Protein AF-A0A821W401-F1 (afdb_monomer_lite)

Structure (mmCIF, N/CA/C/O backbone):
data_AF-A0A821W401-F1
#
_entry.id   AF-A0A821W401-F1
#
loop_
_atom_site.group_PDB
_atom_site.id
_atom_site.type_symbol
_atom_site.label_atom_id
_atom_site.label_alt_id
_atom_site.label_comp_id
_atom_site.label_asym_id
_atom_site.label_entity_id
_atom_site.label_seq_id
_atom_site.pdbx_PDB_ins_code
_atom_site.Cartn_x
_atom_site.Cartn_y
_atom_site.Cartn_z
_atom_site.occupancy
_atom_site.B_iso_or_equiv
_atom_site.auth_seq_id
_atom_site.auth_comp_id
_atom_site.auth_asym_id
_atom_site.auth_atom_id
_atom_site.pdbx_PDB_model_num
ATOM 1 N N . MET A 1 1 ? 10.409 8.980 1.137 1.00 57.88 1 MET A N 1
ATOM 2 C CA . MET A 1 1 ? 9.090 8.854 1.792 1.00 57.88 1 MET A CA 1
ATOM 3 C C . MET A 1 1 ? 8.056 8.660 0.695 1.00 57.88 1 MET A C 1
ATOM 5 O O . MET A 1 1 ? 8.040 9.465 -0.222 1.00 57.88 1 MET A O 1
ATOM 9 N N . THR A 1 2 ? 7.310 7.557 0.703 1.00 79.94 2 THR A N 1
ATOM 10 C CA . THR A 1 2 ? 6.372 7.176 -0.375 1.00 79.94 2 THR A CA 1
ATOM 11 C C . THR A 1 2 ? 4.943 7.090 0.163 1.00 79.94 2 THR A C 1
ATOM 13 O O . THR A 1 2 ? 4.754 7.003 1.376 1.00 79.94 2 THR A O 1
ATOM 16 N N . CYS A 1 3 ? 3.937 7.060 -0.717 1.00 83.00 3 CYS A N 1
ATOM 17 C CA . CYS A 1 3 ? 2.526 6.925 -0.327 1.0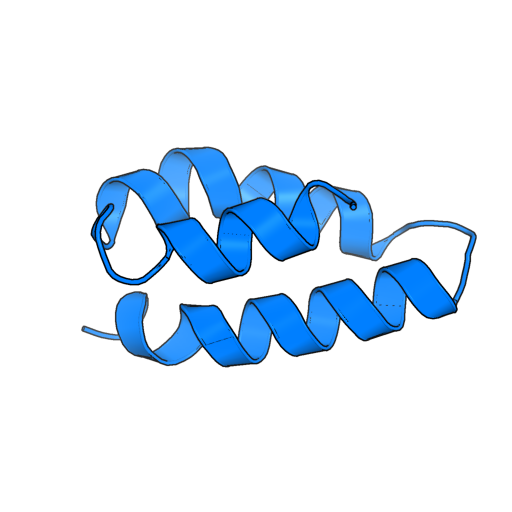0 83.00 3 CYS A CA 1
ATOM 18 C C . CYS A 1 3 ? 2.268 5.70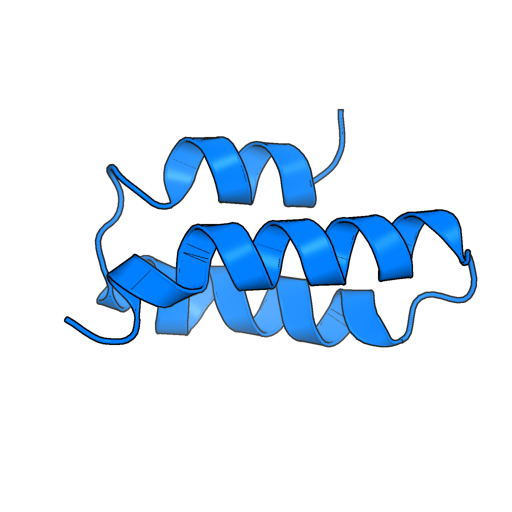3 0.574 1.00 83.00 3 CYS A C 1
ATOM 20 O O . CYS A 1 3 ? 1.481 5.783 1.508 1.00 83.00 3 CYS A O 1
ATOM 22 N N . LEU A 1 4 ? 2.988 4.597 0.357 1.00 86.00 4 LEU A N 1
ATOM 23 C CA . LEU A 1 4 ? 2.871 3.375 1.163 1.00 86.00 4 LEU A CA 1
ATOM 24 C C . LEU A 1 4 ? 3.285 3.577 2.631 1.00 86.00 4 LEU A C 1
ATOM 26 O O . LEU A 1 4 ? 2.676 3.000 3.525 1.00 86.00 4 LEU A O 1
ATOM 30 N N . PHE A 1 5 ? 4.275 4.437 2.901 1.00 86.06 5 PHE A N 1
ATOM 31 C CA . PHE A 1 5 ? 4.652 4.791 4.275 1.00 86.06 5 PHE A CA 1
ATOM 32 C C . PHE A 1 5 ? 3.568 5.612 4.975 1.00 86.06 5 PHE A C 1
ATOM 34 O O . PHE A 1 5 ? 3.306 5.389 6.153 1.00 86.06 5 PHE A O 1
ATOM 41 N N . ALA A 1 6 ? 2.934 6.539 4.252 1.00 85.50 6 ALA A N 1
ATOM 42 C CA . ALA A 1 6 ? 1.828 7.319 4.795 1.00 85.50 6 ALA A CA 1
ATOM 43 C C . ALA A 1 6 ? 0.627 6.418 5.118 1.00 85.50 6 ALA A C 1
ATOM 45 O O . ALA A 1 6 ? 0.050 6.545 6.189 1.00 85.50 6 ALA A O 1
ATOM 46 N N . ILE A 1 7 ? 0.306 5.461 4.240 1.00 87.38 7 ILE A N 1
ATOM 47 C CA . ILE A 1 7 ? -0.764 4.481 4.478 1.00 87.38 7 ILE A CA 1
ATOM 48 C C . ILE A 1 7 ? -0.474 3.637 5.723 1.00 87.38 7 ILE A C 1
ATOM 50 O O . ILE A 1 7 ? -1.377 3.424 6.522 1.00 87.38 7 ILE A O 1
ATOM 54 N N . ASN A 1 8 ? 0.777 3.222 5.944 1.00 85.62 8 ASN A N 1
ATOM 55 C CA . ASN A 1 8 ? 1.131 2.496 7.167 1.00 85.62 8 ASN A CA 1
ATOM 56 C C . ASN A 1 8 ? 0.919 3.349 8.428 1.00 85.62 8 ASN A C 1
ATOM 58 O O . ASN A 1 8 ? 0.363 2.865 9.401 1.00 85.62 8 ASN A O 1
ATOM 62 N N . ALA A 1 9 ? 1.316 4.624 8.409 1.00 85.06 9 ALA A N 1
ATOM 63 C CA . ALA A 1 9 ? 1.142 5.512 9.562 1.00 85.06 9 ALA A CA 1
ATOM 64 C C . ALA A 1 9 ? -0.328 5.893 9.825 1.00 85.06 9 ALA A C 1
ATOM 66 O O . ALA A 1 9 ? -0.698 6.186 10.959 1.00 85.06 9 ALA A O 1
ATOM 67 N N . LEU A 1 10 ? -1.156 5.925 8.777 1.00 83.38 10 LEU A N 1
ATOM 68 C CA . LEU A 1 10 ? -2.560 6.332 8.852 1.00 83.38 10 LEU A CA 1
ATOM 69 C C . LEU A 1 10 ? -3.532 5.151 9.015 1.00 83.38 10 LEU A C 1
ATOM 71 O O . LEU A 1 10 ? -4.701 5.383 9.311 1.00 83.38 10 LEU A O 1
ATOM 75 N N . GLY A 1 11 ? -3.076 3.906 8.850 1.00 77.81 11 GLY A N 1
ATOM 76 C CA . GLY A 1 11 ? -3.923 2.713 8.928 1.00 77.81 11 GLY A CA 1
ATOM 77 C C . GLY A 1 11 ? -4.623 2.552 10.281 1.00 77.81 11 GLY A C 1
ATOM 78 O O . GLY A 1 11 ? -5.841 2.442 10.329 1.00 77.81 11 GLY A O 1
ATOM 79 N N . GLU A 1 12 ? -3.886 2.607 11.389 1.00 76.56 12 GLU A N 1
ATOM 80 C CA . GLU A 1 12 ? -4.472 2.490 12.735 1.00 76.56 12 GLU A CA 1
ATOM 81 C C . GLU A 1 12 ? -5.460 3.622 13.097 1.00 76.56 12 GLU A C 1
ATOM 83 O O . GLU A 1 12 ? -6.561 3.315 13.558 1.00 76.56 12 GLU A O 1
ATOM 88 N N . PRO A 1 13 ? -5.147 4.921 12.895 1.00 82.12 13 PRO A N 1
ATOM 89 C CA . PRO A 1 13 ? -6.026 6.003 13.346 1.00 82.12 13 PRO A CA 1
ATOM 90 C C . PRO A 1 13 ? -7.227 6.290 12.433 1.00 82.12 13 PRO A C 1
ATOM 92 O O . PRO A 1 13 ? -8.194 6.896 12.893 1.00 82.12 13 PRO A O 1
ATOM 95 N N . CYS A 1 14 ? -7.189 5.922 11.147 1.00 81.81 14 CYS A N 1
ATOM 96 C CA . CYS A 1 14 ? -8.254 6.281 10.200 1.00 81.81 14 CYS A CA 1
ATOM 97 C C . CYS A 1 14 ? -9.443 5.304 10.181 1.00 81.81 14 CYS A C 1
ATOM 99 O O . CYS A 1 14 ? -10.491 5.645 9.634 1.00 81.81 14 CYS A O 1
ATOM 101 N N . GLY A 1 15 ? -9.314 4.117 10.777 1.00 81.69 15 GLY A N 1
ATOM 102 C CA . GLY A 1 15 ? -10.383 3.117 10.815 1.00 81.69 15 GLY A CA 1
ATOM 103 C C . GLY A 1 15 ? -10.681 2.446 9.463 1.00 81.69 15 GLY A C 1
ATOM 104 O O . GLY A 1 15 ? -10.211 2.853 8.398 1.00 81.69 15 GLY A O 1
ATOM 105 N N . GLN A 1 16 ? -11.483 1.380 9.513 1.00 85.31 16 GLN A N 1
ATOM 106 C CA . GLN A 1 16 ? -11.690 0.440 8.404 1.00 85.31 16 GLN A CA 1
ATOM 107 C C . GLN A 1 16 ? -12.282 1.086 7.139 1.00 85.31 16 GLN A C 1
ATOM 109 O O . GLN A 1 16 ? -11.825 0.793 6.034 1.00 85.31 16 GLN A O 1
ATOM 114 N N . GLU A 1 17 ? -13.259 1.991 7.272 1.00 86.25 17 GLU A N 1
ATOM 115 C CA . GLU A 1 17 ? -13.942 2.594 6.117 1.00 86.25 17 GLU A CA 1
ATOM 116 C C . GLU A 1 17 ? -12.978 3.405 5.238 1.00 86.25 17 GLU A C 1
ATOM 118 O O . GLU A 1 17 ? -12.974 3.268 4.010 1.00 86.25 17 GLU A O 1
ATOM 123 N N . ILE A 1 18 ? -12.122 4.219 5.860 1.00 88.06 18 ILE A N 1
ATOM 124 C CA . ILE A 1 18 ? -11.137 5.039 5.149 1.00 88.06 18 ILE A CA 1
ATOM 125 C C . ILE A 1 18 ? -10.091 4.146 4.474 1.00 88.06 18 ILE A C 1
ATOM 127 O O . ILE A 1 18 ? -9.728 4.383 3.315 1.00 88.06 18 ILE A O 1
ATOM 131 N N . ILE A 1 19 ? -9.638 3.092 5.158 1.00 88.88 19 ILE A N 1
ATOM 132 C CA . ILE A 1 19 ? -8.680 2.144 4.584 1.00 88.88 19 ILE A CA 1
ATOM 133 C C . ILE A 1 19 ? -9.286 1.456 3.359 1.00 88.88 19 ILE A C 1
ATOM 135 O O . ILE A 1 19 ? -8.657 1.450 2.303 1.00 88.88 19 ILE A O 1
ATOM 139 N N . GLN A 1 20 ? -10.510 0.933 3.454 1.00 88.25 20 GLN A N 1
ATOM 140 C CA . GLN A 1 20 ? -11.164 0.215 2.356 1.00 88.25 20 GLN A CA 1
ATOM 141 C C . GLN A 1 20 ? -11.476 1.116 1.159 1.00 88.25 20 GLN A C 1
ATOM 143 O O . GLN A 1 20 ? -11.233 0.725 0.017 1.00 88.25 20 GLN A O 1
ATOM 148 N N . ARG A 1 21 ? -12.013 2.319 1.397 1.00 88.75 21 ARG A N 1
ATOM 149 C CA . ARG A 1 21 ? -12.496 3.193 0.317 1.00 88.75 21 ARG A CA 1
ATOM 150 C C . ARG A 1 21 ? -11.404 4.038 -0.327 1.00 88.75 21 ARG A C 1
ATOM 152 O O . ARG A 1 21 ? -11.514 4.336 -1.512 1.00 88.75 21 ARG A O 1
ATOM 159 N N . MET A 1 22 ? -10.375 4.440 0.423 1.00 87.56 22 MET A N 1
ATOM 160 C CA . MET A 1 22 ? -9.353 5.375 -0.072 1.00 87.56 22 MET A CA 1
ATOM 161 C C . MET A 1 22 ? -7.956 4.755 -0.178 1.00 87.56 22 MET A C 1
ATOM 163 O O . MET A 1 22 ? -7.278 4.930 -1.194 1.00 87.56 22 MET A O 1
ATOM 167 N N . MET A 1 23 ? -7.505 4.013 0.837 1.00 90.25 23 MET A N 1
ATOM 168 C CA . MET A 1 23 ? -6.120 3.521 0.868 1.00 90.25 23 MET A CA 1
ATOM 169 C C . MET A 1 23 ? -5.936 2.239 0.052 1.00 90.25 23 MET A C 1
ATOM 171 O O . MET A 1 23 ? -5.004 2.149 -0.746 1.00 90.25 23 MET A O 1
ATOM 175 N N . LEU A 1 24 ? -6.838 1.269 0.194 1.00 90.69 24 LEU A N 1
ATOM 176 C CA . LEU A 1 24 ? -6.754 -0.035 -0.459 1.00 90.69 24 LEU A CA 1
ATOM 177 C C . LEU A 1 24 ? -6.703 0.057 -2.000 1.00 90.69 24 LEU A C 1
ATOM 179 O O . LEU A 1 24 ? -5.828 -0.589 -2.580 1.00 90.69 24 LEU A O 1
ATOM 183 N N . PRO A 1 25 ? -7.506 0.899 -2.688 1.00 92.62 25 PRO A N 1
ATOM 184 C CA . PRO A 1 25 ? -7.389 1.076 -4.139 1.00 92.62 25 PRO A CA 1
ATOM 185 C C . PRO A 1 25 ? -6.005 1.580 -4.569 1.00 92.62 25 PRO A C 1
ATOM 187 O O . PRO A 1 25 ? -5.457 1.144 -5.584 1.00 92.62 25 PRO A O 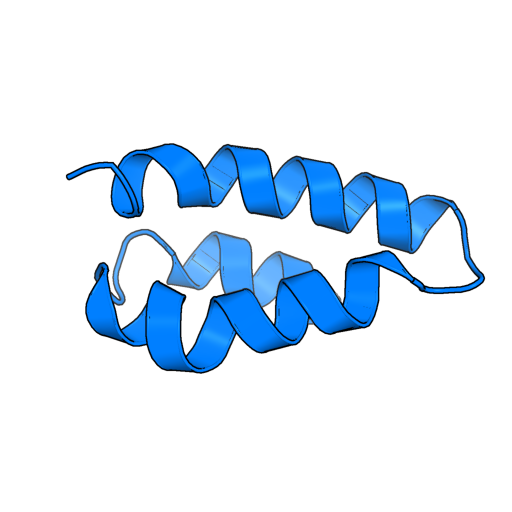1
ATOM 190 N N . THR A 1 26 ? -5.405 2.462 -3.764 1.00 91.94 26 THR A N 1
ATOM 191 C CA . THR A 1 26 ? -4.058 2.992 -4.010 1.00 91.94 26 THR A CA 1
ATOM 192 C C . THR A 1 26 ? -3.007 1.890 -3.876 1.00 91.94 26 THR A C 1
ATOM 194 O O . THR A 1 26 ? -2.132 1.755 -4.731 1.00 91.94 26 THR A O 1
ATOM 197 N N . VAL A 1 27 ? -3.114 1.056 -2.836 1.00 92.62 27 VAL A N 1
ATOM 198 C CA . VAL A 1 27 ? -2.201 -0.075 -2.607 1.00 92.62 27 VAL A CA 1
ATOM 199 C C . VAL A 1 27 ? -2.310 -1.110 -3.732 1.00 92.62 27 VAL A C 1
ATOM 201 O O . VAL A 1 27 ? -1.287 -1.567 -4.238 1.00 92.62 27 VAL A O 1
ATOM 204 N N . ILE A 1 28 ? -3.530 -1.427 -4.177 1.00 93.75 28 ILE A N 1
ATOM 205 C CA . ILE A 1 28 ? -3.779 -2.354 -5.293 1.00 93.75 28 ILE A CA 1
ATOM 206 C 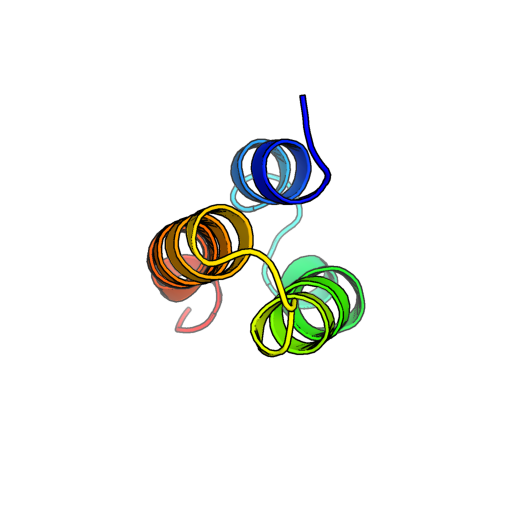C . ILE A 1 28 ? -3.199 -1.808 -6.602 1.00 93.75 28 ILE A C 1
ATOM 208 O O . ILE A 1 28 ? -2.561 -2.550 -7.346 1.00 93.75 28 ILE A O 1
ATOM 212 N N . THR A 1 29 ? -3.352 -0.509 -6.867 1.00 94.12 29 THR A N 1
ATOM 213 C CA . THR A 1 29 ? -2.775 0.129 -8.063 1.00 94.12 29 THR A CA 1
ATOM 214 C C . THR A 1 29 ? -1.251 -0.021 -8.087 1.00 94.12 29 THR A C 1
ATOM 216 O O . THR A 1 29 ? -0.669 -0.373 -9.113 1.00 94.12 29 THR A O 1
ATOM 219 N N . LEU A 1 30 ? -0.597 0.165 -6.937 1.00 93.81 30 LEU A N 1
ATOM 220 C CA . LEU A 1 30 ? 0.856 0.028 -6.800 1.00 93.81 30 LEU A CA 1
ATOM 221 C C . LEU A 1 30 ? 1.339 -1.433 -6.835 1.00 93.81 30 LEU A C 1
ATOM 223 O O . LEU A 1 30 ? 2.534 -1.677 -7.002 1.00 93.81 30 LEU A O 1
ATOM 227 N N . ALA A 1 31 ? 0.448 -2.422 -6.708 1.00 94.56 31 ALA A N 1
ATOM 228 C CA . ALA A 1 31 ? 0.823 -3.837 -6.774 1.00 94.56 31 ALA A CA 1
ATOM 229 C C . ALA A 1 31 ? 1.382 -4.236 -8.152 1.00 94.56 31 ALA A C 1
ATOM 231 O O . ALA A 1 31 ? 2.183 -5.167 -8.244 1.00 94.56 31 ALA A O 1
ATOM 232 N N . SER A 1 32 ? 1.001 -3.509 -9.207 1.00 94.88 32 SER A N 1
ATOM 233 C CA . SER A 1 32 ? 1.461 -3.732 -10.586 1.00 94.88 32 SER A CA 1
ATOM 234 C C . SER A 1 32 ? 2.642 -2.839 -10.988 1.00 94.88 32 SER A C 1
ATOM 236 O O . SER A 1 32 ? 2.978 -2.759 -12.168 1.00 94.88 32 SER A O 1
ATOM 238 N N . ASP A 1 33 ? 3.277 -2.156 -10.031 1.00 96.56 33 ASP A N 1
ATOM 239 C CA . ASP A 1 33 ? 4.380 -1.237 -10.314 1.00 96.56 33 ASP A CA 1
ATOM 240 C C . ASP A 1 33 ? 5.574 -1.969 -10.969 1.00 96.56 33 ASP A C 1
ATOM 242 O O . ASP A 1 33 ? 5.934 -3.076 -10.537 1.00 96.56 33 ASP A O 1
ATOM 246 N N . PRO A 1 34 ? 6.216 -1.388 -12.004 1.00 95.50 34 PRO A N 1
ATOM 247 C CA . PRO A 1 34 ? 7.346 -2.015 -12.692 1.00 95.50 34 PRO A CA 1
ATOM 248 C C . PRO A 1 34 ? 8.555 -2.245 -11.770 1.00 95.50 34 PRO A C 1
ATOM 250 O O . PRO A 1 34 ? 9.311 -3.204 -11.961 1.00 95.50 34 PRO A O 1
ATOM 253 N N . VAL A 1 35 ? 8.726 -1.429 -10.729 1.00 96.19 35 VAL A N 1
ATOM 254 C CA . VAL A 1 35 ? 9.842 -1.513 -9.788 1.00 96.19 35 VAL A CA 1
ATOM 255 C C . VAL A 1 35 ? 9.556 -2.560 -8.710 1.00 96.19 35 VAL A C 1
ATOM 257 O O . VAL A 1 35 ? 8.649 -2.427 -7.890 1.00 96.19 35 VAL A O 1
ATOM 260 N N . ALA A 1 36 ? 10.398 -3.595 -8.636 1.00 95.00 36 ALA A N 1
ATOM 261 C CA . ALA A 1 36 ? 10.228 -4.696 -7.681 1.00 95.00 36 ALA A CA 1
ATOM 262 C C . ALA A 1 36 ? 10.149 -4.231 -6.215 1.00 95.00 36 ALA A C 1
ATOM 264 O O . ALA A 1 36 ? 9.309 -4.718 -5.459 1.00 95.00 36 ALA A O 1
ATOM 265 N N . ASN A 1 37 ? 10.964 -3.248 -5.817 1.00 94.81 37 ASN A N 1
ATOM 266 C CA . ASN A 1 37 ? 10.936 -2.697 -4.458 1.00 94.81 37 ASN A CA 1
ATOM 267 C C . ASN A 1 37 ? 9.588 -2.059 -4.096 1.00 94.81 37 ASN A C 1
ATOM 269 O O . ASN A 1 37 ? 9.188 -2.112 -2.933 1.00 94.81 37 ASN A O 1
ATOM 273 N N . VAL A 1 38 ? 8.876 -1.472 -5.065 1.00 94.69 38 VAL A N 1
ATOM 274 C CA . VAL A 1 38 ? 7.535 -0.921 -4.829 1.00 94.69 38 VAL A CA 1
ATOM 275 C C . VAL A 1 38 ? 6.568 -2.057 -4.517 1.00 94.69 38 VAL A C 1
ATOM 277 O O . VAL A 1 38 ? 5.904 -2.009 -3.484 1.00 94.69 38 VAL A O 1
ATOM 280 N N . ARG A 1 39 ? 6.583 -3.135 -5.311 1.00 95.50 39 ARG A N 1
ATOM 281 C CA . ARG A 1 39 ? 5.749 -4.327 -5.069 1.00 95.50 39 ARG A CA 1
ATOM 282 C C . ARG A 1 39 ? 6.044 -4.995 -3.721 1.00 95.50 39 ARG A C 1
ATOM 284 O O . ARG A 1 39 ? 5.122 -5.391 -3.013 1.00 95.50 39 ARG A O 1
ATOM 291 N N . PHE A 1 40 ? 7.313 -5.058 -3.309 1.00 95.19 40 PHE A N 1
ATOM 292 C CA . PHE A 1 40 ? 7.678 -5.543 -1.971 1.00 95.19 40 PHE A CA 1
ATOM 293 C C . PHE A 1 40 ? 7.109 -4.661 -0.853 1.00 95.19 40 PHE A C 1
ATOM 295 O O . PHE A 1 40 ? 6.641 -5.178 0.162 1.00 95.19 40 PHE A O 1
ATOM 302 N N . ASN A 1 41 ? 7.131 -3.338 -1.021 1.00 94.69 41 ASN A N 1
ATOM 303 C CA . ASN A 1 41 ? 6.541 -2.426 -0.044 1.00 94.69 41 ASN A CA 1
ATOM 304 C C . ASN A 1 41 ? 5.010 -2.516 -0.021 1.00 94.69 41 ASN A C 1
ATOM 306 O O . ASN A 1 41 ? 4.432 -2.436 1.057 1.00 94.69 41 ASN A O 1
ATOM 310 N N . VAL A 1 42 ? 4.361 -2.759 -1.164 1.00 95.38 42 VAL A N 1
ATOM 311 C CA . VAL A 1 42 ? 2.915 -3.029 -1.235 1.00 95.38 42 VAL A CA 1
ATOM 312 C C . VAL A 1 42 ? 2.547 -4.242 -0.388 1.00 95.38 42 VAL A C 1
ATOM 314 O O . VAL A 1 42 ? 1.641 -4.148 0.434 1.00 95.38 42 VAL A O 1
ATOM 317 N N . ALA A 1 43 ? 3.282 -5.350 -0.517 1.00 94.31 43 ALA A N 1
ATOM 318 C CA . ALA A 1 43 ? 3.032 -6.549 0.284 1.00 94.31 43 ALA A CA 1
ATOM 319 C C . ALA A 1 43 ? 3.173 -6.280 1.794 1.00 94.31 43 ALA A C 1
ATOM 321 O O . ALA A 1 43 ? 2.336 -6.715 2.584 1.00 94.31 43 ALA A O 1
ATOM 322 N N . LYS A 1 44 ? 4.193 -5.510 2.199 1.00 93.56 44 LYS A N 1
ATOM 323 C CA . LYS A 1 44 ? 4.371 -5.093 3.601 1.00 93.56 44 LYS A CA 1
ATOM 324 C C . LYS A 1 44 ? 3.210 -4.231 4.096 1.00 93.56 44 LYS A C 1
ATOM 326 O O . LYS A 1 44 ? 2.726 -4.457 5.199 1.00 93.56 44 LYS A O 1
ATOM 331 N N . THR A 1 45 ? 2.764 -3.272 3.287 1.00 92.81 45 THR A N 1
ATOM 332 C CA . THR A 1 45 ? 1.631 -2.403 3.622 1.00 92.81 45 THR A CA 1
ATOM 333 C C . THR A 1 45 ? 0.330 -3.191 3.737 1.00 92.81 45 THR A C 1
ATOM 335 O O . THR A 1 45 ? -0.385 -3.005 4.714 1.00 92.81 45 THR A O 1
ATOM 338 N N . LEU A 1 46 ? 0.053 -4.122 2.817 1.00 92.12 46 LEU A N 1
ATOM 339 C CA . LEU A 1 46 ? -1.119 -5.003 2.896 1.00 92.12 46 LEU A CA 1
ATOM 340 C C . LEU A 1 46 ? -1.124 -5.829 4.185 1.00 92.12 46 LEU A C 1
ATOM 342 O O . LEU A 1 46 ? -2.141 -5.878 4.866 1.00 92.12 46 LEU A O 1
ATOM 346 N N . ASN A 1 47 ? 0.015 -6.420 4.554 1.00 91.69 47 ASN A N 1
ATOM 347 C CA . ASN A 1 47 ? 0.136 -7.178 5.801 1.00 91.69 47 ASN A CA 1
ATOM 348 C C . ASN A 1 47 ? -0.109 -6.306 7.045 1.00 91.69 47 ASN A C 1
ATOM 350 O O . ASN A 1 47 ? -0.659 -6.774 8.034 1.00 91.69 47 ASN A O 1
ATOM 354 N N . HIS A 1 48 ? 0.290 -5.034 7.000 1.00 89.25 48 HIS A N 1
ATOM 355 C CA . HIS A 1 48 ? 0.107 -4.114 8.117 1.00 89.25 48 HIS A CA 1
ATOM 356 C C . HIS A 1 48 ? -1.348 -3.659 8.286 1.00 89.25 48 HIS A C 1
ATOM 358 O O . HIS A 1 48 ? -1.823 -3.570 9.412 1.00 89.25 48 HIS A O 1
ATOM 364 N N . ILE A 1 49 ? -2.066 -3.402 7.188 1.00 88.31 49 ILE A N 1
ATOM 365 C CA . ILE A 1 49 ? -3.471 -2.964 7.246 1.00 88.31 49 ILE A CA 1
ATOM 366 C C . ILE A 1 49 ? -4.467 -4.130 7.361 1.00 88.31 49 ILE A C 1
ATOM 368 O O . ILE A 1 49 ? -5.620 -3.898 7.710 1.00 88.31 49 ILE A O 1
ATOM 372 N N . TYR A 1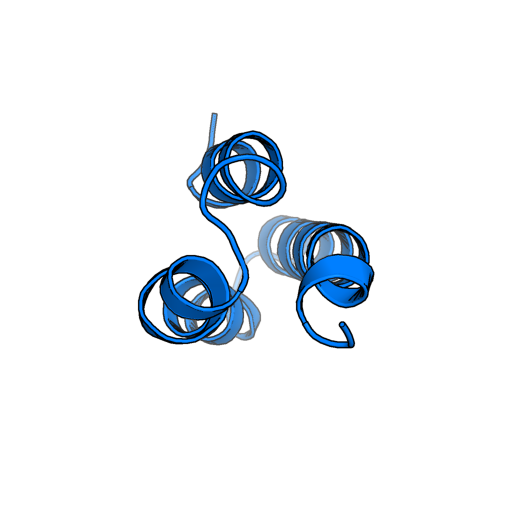 50 ? -4.044 -5.372 7.087 1.00 87.81 50 TYR A N 1
ATOM 373 C CA . TYR A 1 50 ? -4.894 -6.570 7.147 1.00 87.81 50 TYR A CA 1
ATOM 374 C C . TYR A 1 50 ? -5.669 -6.719 8.474 1.00 87.81 50 TYR A C 1
ATOM 376 O O . TYR A 1 50 ? -6.882 -6.911 8.408 1.00 87.81 50 TYR A O 1
ATOM 384 N N . PRO A 1 51 ? -5.059 -6.550 9.668 1.00 86.81 51 PRO A N 1
ATOM 385 C CA . PRO A 1 51 ? -5.779 -6.677 10.939 1.00 86.81 51 PRO A CA 1
ATOM 386 C C . PRO A 1 51 ? -6.906 -5.654 11.128 1.00 86.81 51 PRO A C 1
ATOM 388 O O . PRO A 1 51 ? -7.843 -5.921 11.867 1.00 86.81 51 PRO A O 1
ATOM 391 N N . VAL A 1 52 ? -6.825 -4.490 10.471 1.00 84.12 52 VAL A N 1
ATOM 392 C CA . VAL A 1 52 ? -7.867 -3.448 10.527 1.00 84.12 52 VAL A CA 1
ATOM 393 C C . VAL A 1 52 ? -9.005 -3.744 9.542 1.00 84.12 52 VAL A C 1
ATOM 395 O O . VAL A 1 5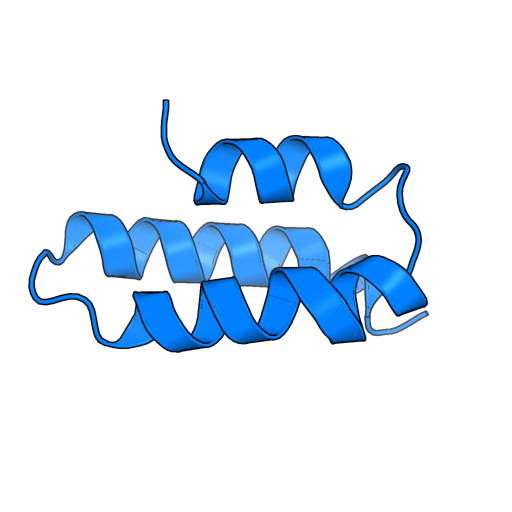2 ? -10.113 -3.240 9.695 1.00 84.12 52 VAL A O 1
ATOM 398 N N . LEU A 1 53 ? -8.740 -4.548 8.508 1.00 79.06 53 LEU A N 1
ATOM 399 C CA . LEU A 1 53 ? -9.738 -4.961 7.521 1.00 79.06 53 LEU A CA 1
ATOM 400 C C . LEU A 1 53 ? -10.581 -6.155 7.986 1.00 79.06 53 LEU A C 1
ATOM 402 O O . LEU A 1 53 ? -11.716 -6.262 7.530 1.00 79.06 53 LEU A O 1
ATOM 406 N N . ASP A 1 54 ? -10.027 -7.008 8.853 1.00 75.50 54 ASP A N 1
ATOM 407 C CA . ASP A 1 54 ? -10.642 -8.233 9.402 1.00 75.50 54 ASP A CA 1
ATOM 408 C C . ASP A 1 54 ? -11.352 -8.010 10.762 1.00 75.50 54 ASP A C 1
ATOM 410 O O . ASP A 1 54 ? -11.737 -8.965 11.435 1.00 75.50 54 ASP A O 1
ATOM 414 N N . GLN A 1 55 ? -11.495 -6.747 11.185 1.00 58.81 55 GLN A N 1
ATOM 415 C CA . GLN A 1 55 ? -12.329 -6.311 12.319 1.00 58.81 55 GLN A CA 1
ATOM 416 C C . GLN A 1 55 ? -13.724 -5.895 11.850 1.00 58.81 55 GLN A C 1
ATOM 418 O O . GLN A 1 55 ? -14.668 -6.073 12.652 1.00 58.81 55 GLN A O 1
#

Sequence (55 aa):
MTCLFAINALGEPCGQEIIQRMMLPTVITLASDPVANVRFNVAKTLNHIYPVLDQ

Radius of gyration: 10.5 Å; chains: 1; bounding box: 25×17×26 Å

Secondary structure (DSSP, 8-state):
--HHHHHHHHHHHHHHHHIIIIIHHHHHHHTT-SSHHHHHHHHHHHHHHHHHH--

Organism: NCBI:txid392032

InterPro domains:
  IPR000357 HEAT repeat [PF02985] (24-53)
  IPR011989 Armadillo-like helical [G3DSA:1.25.10.10] (1-55)
  IPR016024 Armadillo-type fold [SSF48371] (2-54)
  IPR021133 HEAT, type 2 [PS50077] (23-55)
  IPR051023 Protein Phosphatase 2A Regulatory Subunit A [PTHR10648] (1-55)

pLDDT: mean 87.81, std 7.91, range [57.88, 96.56]

Foldseek 3Di:
DDLLVVLLVCLVVVAQVCCVPPVVVVLVVQCPPPDVVSVVSSVVSCVSNVVRNVD